Protein AF-A0A9D9H3C0-F1 (afdb_monomer)

Foldseek 3Di:
DLPQQDLVRLVVLLVLLLCCLQVPPPVVDPPDDQPDLVSVLVVQQQDDSDPDGNVVSCVNLLQLADFDDDPVLVVLQVCLVPDPDPVSNVVSVVVSSVVRSSVRSVVSNVDDDPVSVVVRSVSSVVSSVVVVVVVVVVVVD

Organism: NCBI:txid2840819

Mean predicted aligned error: 5.74 Å

pLDDT: mean 87.5, std 9.86, range [38.5, 96.38]

Sequence (141 aa):
MKNSVTSDRLNQVLFKIGNFIWDYPYSDIRNVVFINEDAFYSYMENQKIENTTLKSLIDEIENCIPFSLTEISHNIFMDAFYSTSYEEAENLCEKFKHQCKVNFLKEIRLIKSDLQWQKLVALCQKIREENLNFDFMIQKI

Radius of gyration: 16.6 Å; Cα contacts (8 Å, |Δi|>4): 96; chains: 1; bounding box: 40×30×42 Å

Secondary structure (DSSP, 8-state):
---PPPHHHHHHHHHHHHHHHHS--GGG--S---SSHHHHHHHHHTSEETTEEHHHHHHHTGGGS-----HHHHHHHHHHHH-SSHHHHHHHHHHHHHHHHHHHHHHHHH--SHHHHHHHHHHHHHHHHHHHHHHHHHTT-

Nearest PDB structures (foldseek):
  1ya9-assembly1_A  TM=2.417E-01  e=1.232E+00  Mus musculus
  3frs-assembly1_A-2  TM=1.467E-01  e=1.526E+00  Homo sapiens

Structure (mmCIF, N/CA/C/O backbone):
data_AF-A0A9D9H3C0-F1
#
_entry.id   AF-A0A9D9H3C0-F1
#
loop_
_atom_site.group_PDB
_atom_site.id
_atom_site.type_symbol
_atom_site.label_atom_id
_atom_site.label_alt_id
_atom_site.label_comp_id
_atom_site.label_asym_id
_atom_site.label_entity_id
_atom_site.label_seq_id
_atom_site.pdbx_PDB_ins_code
_atom_site.Cartn_x
_atom_site.Cartn_y
_atom_site.Cartn_z
_atom_site.occupancy
_atom_site.B_iso_or_equiv
_atom_site.auth_seq_id
_atom_site.auth_comp_id
_atom_site.auth_asym_id
_atom_site.auth_atom_id
_atom_site.pdbx_PDB_model_num
ATOM 1 N N . MET A 1 1 ? 13.772 -2.060 17.523 1.00 38.50 1 MET A N 1
ATOM 2 C CA . MET A 1 1 ? 14.382 -1.400 16.349 1.00 38.50 1 MET A CA 1
ATOM 3 C C . MET A 1 1 ? 13.478 -1.660 15.159 1.00 38.50 1 MET A C 1
ATOM 5 O O . MET A 1 1 ? 13.288 -2.822 14.823 1.00 38.50 1 MET A O 1
ATOM 9 N N . LYS A 1 2 ? 12.854 -0.628 14.578 1.00 52.56 2 LYS A N 1
ATOM 10 C CA . LYS A 1 2 ? 12.171 -0.777 13.285 1.00 52.56 2 LYS A CA 1
ATOM 11 C C . LYS A 1 2 ? 13.282 -0.988 12.253 1.00 52.56 2 LYS A C 1
ATOM 13 O O . LYS A 1 2 ? 14.138 -0.122 12.109 1.00 52.56 2 LYS A O 1
ATOM 18 N N . ASN A 1 3 ? 13.340 -2.157 11.620 1.00 56.38 3 ASN A N 1
ATOM 19 C CA . ASN A 1 3 ? 14.298 -2.393 10.541 1.00 56.38 3 ASN A CA 1
ATOM 20 C C . ASN A 1 3 ? 13.942 -1.440 9.399 1.00 56.38 3 ASN A C 1
ATOM 22 O O . ASN A 1 3 ? 12.904 -1.607 8.762 1.00 56.38 3 ASN A O 1
ATOM 26 N N . SER A 1 4 ? 14.758 -0.412 9.176 1.00 74.38 4 SER A N 1
ATOM 27 C CA . SER A 1 4 ? 14.526 0.513 8.074 1.00 74.38 4 SER A CA 1
ATOM 28 C C . SER A 1 4 ? 14.773 -0.203 6.749 1.00 74.38 4 SER A C 1
ATOM 30 O O . SER A 1 4 ? 15.829 -0.812 6.557 1.00 74.38 4 SER A O 1
ATOM 32 N N . VAL A 1 5 ? 13.825 -0.106 5.825 1.00 89.88 5 VAL A N 1
ATOM 33 C CA . VAL A 1 5 ? 13.951 -0.671 4.479 1.00 89.88 5 VAL A CA 1
ATOM 34 C C . VAL A 1 5 ? 15.089 0.031 3.730 1.00 89.88 5 VAL A C 1
ATOM 36 O O . VAL A 1 5 ? 15.180 1.253 3.758 1.00 89.88 5 VAL A O 1
ATOM 39 N N . THR A 1 6 ? 15.970 -0.710 3.054 1.00 93.56 6 THR A N 1
ATOM 40 C CA . THR A 1 6 ? 17.053 -0.113 2.246 1.00 93.56 6 THR A CA 1
ATOM 41 C C . THR A 1 6 ? 16.523 0.505 0.947 1.00 93.56 6 THR A C 1
ATOM 43 O O . THR A 1 6 ? 15.391 0.251 0.542 1.00 93.56 6 THR A O 1
ATOM 46 N N . SER A 1 7 ? 17.347 1.291 0.245 1.00 94.25 7 SER A N 1
ATOM 47 C CA . SER A 1 7 ? 16.969 1.846 -1.066 1.00 94.25 7 SER A CA 1
ATOM 48 C C . SER A 1 7 ? 16.633 0.804 -2.108 1.00 94.25 7 SER A C 1
ATOM 50 O O . SER A 1 7 ? 15.557 0.861 -2.710 1.00 94.25 7 SER A O 1
ATOM 52 N N . ASP A 1 8 ? 17.496 -0.193 -2.247 1.00 95.94 8 ASP A N 1
ATOM 53 C CA . ASP A 1 8 ? 17.270 -1.265 -3.204 1.00 95.94 8 ASP A CA 1
ATOM 54 C C . ASP A 1 8 ? 16.024 -2.065 -2.842 1.00 95.94 8 ASP A C 1
ATOM 56 O O . ASP A 1 8 ? 15.226 -2.394 -3.720 1.00 95.94 8 ASP A O 1
ATOM 60 N N . ARG A 1 9 ? 15.803 -2.321 -1.545 1.00 95.50 9 ARG A N 1
ATOM 61 C CA . ARG A 1 9 ? 14.628 -3.066 -1.101 1.00 95.50 9 ARG A CA 1
ATOM 62 C C . ARG A 1 9 ? 13.336 -2.285 -1.327 1.00 95.50 9 ARG A C 1
ATOM 64 O O . ARG A 1 9 ? 12.385 -2.865 -1.840 1.00 95.50 9 ARG A O 1
ATOM 71 N N . LEU A 1 10 ? 13.313 -0.985 -1.026 1.00 96.00 10 LEU A N 1
ATOM 72 C CA . LEU A 1 10 ? 12.156 -0.125 -1.284 1.00 96.00 10 LEU A CA 1
ATOM 73 C C . LEU A 1 10 ? 11.798 -0.132 -2.774 1.00 96.00 10 LEU A C 1
ATOM 75 O O . LEU A 1 10 ? 10.642 -0.350 -3.123 1.00 96.00 10 LEU A O 1
ATOM 79 N N . ASN A 1 11 ? 12.792 0.031 -3.651 1.00 96.38 11 ASN A N 1
ATOM 80 C CA . ASN A 1 11 ? 12.576 -0.015 -5.096 1.00 96.38 11 ASN A CA 1
ATOM 81 C C . ASN A 1 11 ? 12.029 -1.375 -5.540 1.00 96.38 11 ASN A C 1
ATOM 83 O O . ASN A 1 11 ? 11.039 -1.423 -6.264 1.00 96.38 11 ASN A O 1
ATOM 87 N N . GLN A 1 12 ? 12.624 -2.478 -5.079 1.00 96.06 12 GLN A N 1
ATOM 88 C CA . GLN A 1 12 ? 12.147 -3.828 -5.395 1.00 96.06 12 GLN A CA 1
ATOM 89 C C . GLN A 1 12 ? 10.691 -4.036 -4.970 1.00 96.06 12 GLN A C 1
ATOM 91 O O . GLN A 1 12 ? 9.899 -4.564 -5.748 1.00 96.06 12 GLN A O 1
ATOM 96 N N . VAL A 1 13 ? 10.330 -3.625 -3.751 1.00 95.94 13 VAL A N 1
ATOM 97 C CA . VAL A 1 13 ? 8.964 -3.769 -3.235 1.00 95.94 13 VAL A CA 1
ATOM 98 C C . VAL A 1 13 ? 7.986 -2.915 -4.040 1.00 95.94 13 VAL A C 1
ATOM 100 O O . VAL A 1 13 ? 6.957 -3.433 -4.468 1.00 95.94 13 VAL A O 1
ATOM 103 N N . LEU A 1 14 ? 8.324 -1.652 -4.326 1.00 95.94 14 LEU A N 1
ATOM 104 C CA . LEU A 1 14 ? 7.501 -0.778 -5.165 1.00 95.94 14 LEU A CA 1
ATOM 105 C C . LEU A 1 14 ? 7.283 -1.386 -6.554 1.00 95.94 14 LEU A C 1
ATOM 107 O O . LEU A 1 14 ? 6.142 -1.482 -6.988 1.00 95.94 14 LEU A O 1
ATOM 111 N N . PHE A 1 15 ? 8.333 -1.874 -7.221 1.00 95.12 15 PHE A N 1
ATOM 112 C CA . PHE A 1 15 ? 8.198 -2.535 -8.525 1.00 95.12 15 PHE A CA 1
ATOM 113 C C . PHE A 1 15 ? 7.311 -3.781 -8.467 1.00 95.12 15 PHE A C 1
ATOM 115 O O . PHE A 1 15 ? 6.477 -3.967 -9.350 1.00 95.12 15 PHE A O 1
ATOM 122 N N . LYS A 1 16 ? 7.432 -4.611 -7.423 1.00 95.12 16 LYS A N 1
ATOM 123 C CA . LYS A 1 16 ? 6.548 -5.774 -7.242 1.00 95.12 16 LYS A CA 1
ATOM 124 C C . LYS A 1 16 ? 5.086 -5.363 -7.093 1.00 95.12 16 LYS A C 1
ATOM 126 O O . LYS A 1 16 ? 4.228 -5.973 -7.720 1.00 95.12 16 LYS A O 1
ATOM 131 N N . ILE A 1 17 ? 4.812 -4.333 -6.293 1.00 94.44 17 ILE A N 1
ATOM 132 C CA . ILE A 1 17 ? 3.459 -3.795 -6.103 1.00 94.44 17 ILE A CA 1
ATOM 133 C C . ILE A 1 17 ? 2.920 -3.221 -7.420 1.00 94.44 17 ILE A C 1
ATOM 135 O O . ILE A 1 17 ? 1.804 -3.550 -7.808 1.00 94.44 17 ILE A O 1
ATOM 139 N N . GLY A 1 18 ? 3.709 -2.395 -8.114 1.00 93.56 18 GLY A N 1
ATOM 140 C CA . GLY A 1 18 ? 3.328 -1.770 -9.383 1.00 93.56 18 GLY A CA 1
ATOM 141 C C . GLY A 1 18 ? 2.974 -2.803 -10.449 1.00 93.56 18 GLY A C 1
ATOM 142 O O . GLY A 1 18 ? 1.848 -2.805 -10.942 1.00 93.56 18 GLY A O 1
ATOM 143 N N . ASN A 1 19 ? 3.888 -3.741 -10.717 1.00 92.81 19 ASN A N 1
ATOM 144 C CA . ASN A 1 19 ? 3.655 -4.824 -11.674 1.00 92.81 19 ASN A CA 1
ATOM 145 C C . ASN A 1 19 ? 2.430 -5.651 -11.284 1.00 92.81 19 ASN A C 1
ATOM 147 O O . ASN A 1 19 ? 1.582 -5.923 -12.122 1.00 92.81 19 ASN A O 1
ATOM 151 N N . PHE A 1 20 ? 2.283 -5.998 -10.001 1.00 91.88 20 PHE A N 1
ATOM 152 C CA . PHE A 1 20 ? 1.113 -6.742 -9.549 1.00 91.88 20 PHE A CA 1
ATOM 153 C C . PHE A 1 20 ? -0.199 -6.002 -9.825 1.00 91.88 20 PHE A C 1
ATOM 155 O O . PHE A 1 20 ? -1.145 -6.627 -10.282 1.00 91.88 20 PHE A O 1
ATOM 162 N N . ILE A 1 21 ? -0.278 -4.695 -9.564 1.00 90.56 21 ILE A N 1
ATOM 163 C CA . ILE A 1 21 ? -1.505 -3.908 -9.766 1.00 90.56 21 ILE A CA 1
ATOM 164 C C . ILE A 1 21 ? -1.837 -3.746 -11.253 1.00 90.56 21 ILE A C 1
ATOM 166 O O . ILE A 1 21 ? -3.015 -3.811 -11.626 1.00 90.56 21 ILE A O 1
ATOM 170 N N . TRP A 1 22 ? -0.827 -3.502 -12.090 1.00 89.62 22 TRP A N 1
ATOM 171 C CA . TRP A 1 22 ? -1.013 -3.256 -13.521 1.00 89.62 22 TRP A CA 1
ATOM 172 C C . TRP A 1 22 ? -1.242 -4.539 -14.322 1.00 89.62 22 TRP A C 1
ATOM 174 O O . TRP A 1 22 ? -2.091 -4.542 -15.211 1.00 89.62 22 TRP A O 1
ATOM 184 N N . ASP A 1 23 ? -0.564 -5.628 -13.956 1.00 87.44 23 ASP A N 1
ATOM 185 C CA . ASP A 1 23 ? -0.655 -6.925 -14.633 1.00 87.44 23 ASP A CA 1
ATOM 186 C C . ASP A 1 23 ? -1.668 -7.871 -13.971 1.00 87.44 23 ASP A C 1
ATOM 188 O O . ASP A 1 23 ? -1.778 -9.034 -14.369 1.00 87.44 23 ASP A O 1
ATOM 192 N N . TYR A 1 24 ? -2.406 -7.412 -12.949 1.00 83.25 24 TYR A N 1
ATOM 193 C CA . TYR A 1 24 ? -3.357 -8.268 -12.244 1.00 83.25 24 TYR A CA 1
ATOM 194 C C . TYR A 1 24 ? -4.370 -8.859 -13.238 1.00 83.25 24 TYR A C 1
ATOM 196 O O . TYR A 1 24 ? -5.022 -8.102 -13.967 1.00 83.25 24 TYR A O 1
ATOM 204 N N . PRO A 1 25 ? -4.559 -10.190 -13.278 1.00 76.31 25 PRO A N 1
ATOM 205 C CA . PRO A 1 25 ? -5.452 -10.821 -14.238 1.00 76.31 25 PRO A CA 1
ATOM 206 C C . PRO A 1 25 ? -6.908 -10.657 -13.787 1.00 76.31 25 PRO A C 1
ATOM 208 O O . PRO A 1 25 ? -7.557 -11.589 -13.318 1.00 76.31 25 PRO A O 1
ATOM 211 N N . TYR A 1 26 ? -7.451 -9.447 -13.937 1.00 75.25 26 TYR A N 1
ATOM 212 C CA . TYR A 1 26 ? -8.822 -9.103 -13.541 1.00 75.25 26 TYR A CA 1
ATOM 213 C C . TYR A 1 26 ? -9.879 -10.023 -14.171 1.00 75.25 26 TYR A C 1
ATOM 215 O O . TYR A 1 26 ? -10.945 -10.225 -13.594 1.00 75.25 26 TYR A O 1
ATOM 223 N N . SER A 1 27 ? -9.573 -10.607 -15.333 1.00 74.25 27 SER A N 1
ATOM 224 C CA . SER A 1 27 ? -10.407 -11.590 -16.030 1.00 74.25 27 SER A CA 1
ATOM 225 C C . SER A 1 27 ? -10.590 -12.912 -15.279 1.00 74.25 27 SER A C 1
ATOM 227 O O . SER A 1 27 ? -11.543 -13.641 -15.559 1.00 74.25 27 SER A O 1
ATOM 229 N N . ASP A 1 28 ? -9.697 -13.237 -14.344 1.00 79.62 28 ASP A N 1
ATOM 230 C CA . ASP A 1 28 ? -9.695 -14.523 -13.641 1.00 79.62 28 ASP A CA 1
ATOM 231 C C . ASP A 1 28 ? -10.607 -14.514 -12.409 1.00 79.62 28 ASP A C 1
ATOM 233 O O . ASP A 1 28 ? -10.986 -15.574 -11.899 1.00 79.62 28 ASP A O 1
ATOM 237 N N . ILE A 1 29 ? -11.035 -13.328 -11.963 1.00 81.31 29 ILE A N 1
ATOM 238 C CA . ILE A 1 29 ? -12.027 -13.180 -10.900 1.00 81.31 29 ILE A CA 1
ATOM 239 C C . ILE A 1 29 ? -13.402 -13.581 -11.455 1.00 81.31 29 ILE A C 1
ATOM 241 O O . ILE A 1 29 ? -14.106 -12.794 -12.087 1.00 81.31 29 ILE A O 1
ATOM 245 N N . ARG A 1 30 ? -13.812 -14.830 -11.206 1.00 80.81 30 ARG A N 1
ATOM 246 C CA . ARG A 1 30 ? -15.142 -15.341 -11.574 1.00 80.81 30 ARG A CA 1
ATOM 247 C C . ARG A 1 30 ? -16.094 -15.295 -10.387 1.00 80.81 30 ARG A C 1
ATOM 249 O O . ARG 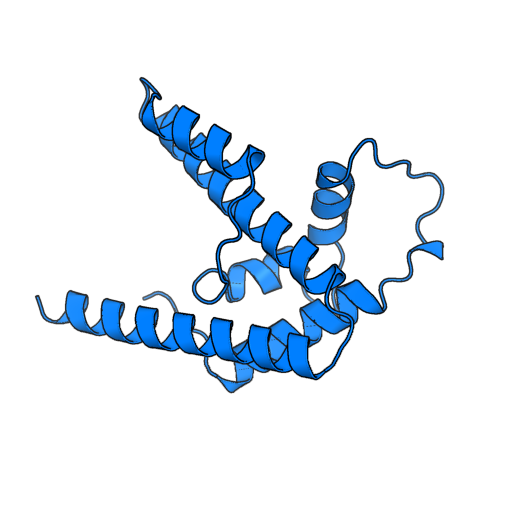A 1 30 ? -15.721 -15.659 -9.278 1.00 80.81 30 ARG A O 1
ATOM 256 N N . ASN A 1 31 ? -17.352 -14.942 -10.652 1.00 84.81 31 ASN A N 1
ATOM 257 C CA . ASN A 1 31 ? -18.454 -14.977 -9.680 1.00 84.81 31 ASN A CA 1
ATOM 258 C C . ASN A 1 31 ? -18.249 -14.100 -8.431 1.00 84.81 31 ASN A C 1
ATOM 260 O O . ASN A 1 31 ? -18.822 -14.384 -7.382 1.00 84.81 31 ASN A O 1
ATOM 264 N N . VAL A 1 32 ? -17.459 -13.030 -8.536 1.00 83.62 32 VAL A N 1
ATOM 265 C CA . VAL A 1 32 ? -17.310 -12.030 -7.473 1.00 83.62 32 VAL A CA 1
ATOM 266 C C . VAL A 1 32 ? -17.786 -10.689 -8.006 1.00 83.62 32 VAL A C 1
ATOM 268 O O . VAL A 1 32 ? -17.385 -10.261 -9.086 1.00 83.62 32 VAL A O 1
ATOM 271 N N . VAL A 1 33 ? -18.644 -10.026 -7.236 1.00 82.62 33 VAL A N 1
ATOM 272 C CA . VAL A 1 33 ? -19.057 -8.644 -7.476 1.00 82.62 33 VAL A CA 1
ATOM 273 C C . VAL A 1 33 ? -18.567 -7.824 -6.296 1.00 82.62 33 VAL A C 1
ATOM 275 O O . VAL A 1 33 ? -18.940 -8.091 -5.153 1.00 82.62 33 VAL A O 1
ATOM 278 N N . PHE A 1 34 ? -17.720 -6.836 -6.566 1.00 88.19 34 PHE A N 1
ATOM 279 C CA . PHE A 1 34 ? -17.282 -5.892 -5.547 1.00 88.19 34 PHE A CA 1
ATOM 280 C C . PHE A 1 34 ? -18.328 -4.792 -5.405 1.00 88.19 34 PHE A C 1
ATOM 282 O O . PHE A 1 34 ? -18.660 -4.111 -6.372 1.00 88.19 34 PHE A O 1
ATOM 289 N N . ILE A 1 35 ? -18.856 -4.631 -4.193 1.00 87.81 35 ILE A N 1
ATOM 290 C CA . ILE A 1 35 ? -19.899 -3.643 -3.888 1.00 87.81 35 ILE A CA 1
ATOM 291 C C . ILE A 1 35 ? -19.385 -2.198 -3.939 1.00 87.81 35 ILE A C 1
ATOM 293 O O . ILE A 1 35 ? -20.164 -1.270 -4.131 1.00 87.81 35 ILE A O 1
ATOM 297 N N . ASN A 1 36 ? -18.080 -2.010 -3.751 1.00 83.75 36 ASN A N 1
ATOM 298 C CA . ASN A 1 36 ? -17.379 -0.737 -3.826 1.00 83.75 36 ASN A CA 1
ATOM 299 C C . ASN A 1 36 ? -15.876 -0.988 -4.042 1.00 83.75 36 ASN A C 1
ATOM 301 O O . ASN A 1 36 ? -15.411 -2.132 -4.042 1.00 83.75 36 ASN A O 1
ATOM 305 N N . GLU A 1 37 ? -15.115 0.089 -4.238 1.00 81.81 37 GLU A N 1
ATOM 306 C CA . GLU A 1 37 ? -13.665 -0.003 -4.419 1.00 81.81 37 GLU A CA 1
ATOM 307 C C . GLU A 1 37 ? -12.948 -0.555 -3.189 1.00 81.81 37 GLU A C 1
ATOM 309 O O . GLU A 1 37 ? -11.987 -1.301 -3.337 1.00 81.81 37 GLU A O 1
ATOM 314 N N . ASP A 1 38 ? -13.401 -0.225 -1.982 1.00 79.56 38 ASP A N 1
ATOM 315 C CA . ASP A 1 38 ? -12.710 -0.641 -0.761 1.00 79.56 38 ASP A CA 1
ATOM 316 C C . ASP A 1 38 ? -12.780 -2.164 -0.588 1.00 79.56 38 ASP A C 1
ATOM 318 O O . ASP A 1 38 ? -11.763 -2.796 -0.324 1.00 79.56 38 ASP A O 1
ATOM 322 N N . ALA A 1 39 ? -13.926 -2.786 -0.888 1.00 85.75 39 ALA A N 1
ATOM 323 C CA . ALA A 1 39 ? -14.072 -4.240 -0.940 1.00 85.75 39 ALA A CA 1
ATOM 324 C C . ALA A 1 39 ? -13.139 -4.883 -1.981 1.00 85.75 39 ALA A C 1
ATOM 326 O O . ALA A 1 39 ? -12.598 -5.967 -1.750 1.00 85.75 39 ALA A O 1
ATOM 327 N N . PHE A 1 40 ? -12.928 -4.213 -3.117 1.00 88.06 40 PHE A N 1
ATOM 328 C CA . PHE A 1 40 ? -11.961 -4.649 -4.120 1.00 88.06 40 PHE A CA 1
ATOM 329 C C . PHE A 1 40 ? -10.519 -4.569 -3.589 1.00 88.06 40 PHE A C 1
ATOM 331 O O . PHE A 1 40 ? -9.778 -5.546 -3.698 1.00 88.06 40 PHE A O 1
ATOM 338 N N . TYR A 1 41 ? -10.117 -3.466 -2.954 1.00 86.12 41 TYR A N 1
ATOM 339 C CA . TYR A 1 41 ? -8.763 -3.336 -2.407 1.00 86.12 41 TYR A CA 1
ATOM 340 C C . TYR A 1 41 ? -8.513 -4.268 -1.214 1.00 86.12 41 TYR A C 1
ATOM 342 O O . TYR A 1 41 ? -7.447 -4.876 -1.149 1.00 86.12 41 TYR A O 1
ATOM 350 N N . SER A 1 42 ? -9.503 -4.502 -0.347 1.00 85.75 42 SER A N 1
ATOM 351 C CA . SER A 1 42 ? -9.413 -5.521 0.710 1.00 85.75 42 SER A CA 1
ATOM 352 C C . SER A 1 42 ? -9.233 -6.936 0.146 1.00 85.75 42 SER A C 1
ATOM 354 O O . SER A 1 42 ? -8.515 -7.757 0.720 1.00 85.75 42 SER A O 1
ATOM 356 N N . TYR A 1 43 ? -9.857 -7.248 -0.994 1.00 89.12 43 TYR A N 1
ATOM 357 C CA . TYR A 1 43 ? -9.611 -8.510 -1.691 1.00 89.12 43 TYR A CA 1
ATOM 358 C C . TYR A 1 43 ? -8.185 -8.576 -2.255 1.00 89.12 43 TYR A C 1
ATOM 360 O O . TYR A 1 43 ? -7.503 -9.589 -2.071 1.00 89.12 43 TYR A O 1
ATOM 368 N N . MET A 1 44 ? -7.727 -7.497 -2.899 1.00 88.94 44 MET A N 1
ATOM 369 C CA . MET A 1 44 ? -6.393 -7.389 -3.502 1.00 88.94 44 MET A CA 1
ATOM 370 C C . MET A 1 44 ? -5.266 -7.523 -2.477 1.00 88.94 44 MET A C 1
ATOM 372 O O . MET A 1 44 ? -4.272 -8.194 -2.738 1.00 88.94 44 MET A O 1
ATOM 376 N N . GLU A 1 45 ? -5.426 -6.941 -1.291 1.00 89.94 45 GLU A N 1
ATOM 377 C CA . GLU A 1 45 ? -4.455 -7.011 -0.195 1.00 89.94 45 GLU A CA 1
ATOM 378 C C . GLU A 1 45 ? -4.077 -8.443 0.202 1.00 89.94 45 GLU A C 1
ATOM 380 O O . GLU A 1 45 ? -2.932 -8.709 0.575 1.00 89.94 45 GLU A O 1
ATOM 385 N N . ASN A 1 46 ? -5.028 -9.372 0.094 1.00 89.38 46 ASN A N 1
ATOM 386 C CA . ASN A 1 46 ? -4.845 -10.772 0.467 1.00 89.38 46 ASN A CA 1
ATOM 387 C C . ASN A 1 46 ? -4.362 -11.653 -0.695 1.00 89.38 46 ASN A C 1
ATOM 389 O O . ASN A 1 46 ? -4.096 -12.841 -0.500 1.00 89.38 46 ASN A O 1
ATOM 393 N N . GLN A 1 47 ? -4.231 -11.091 -1.897 1.00 90.12 47 GLN A N 1
ATOM 394 C CA . GLN A 1 47 ? -3.708 -11.817 -3.046 1.00 90.12 47 GLN A CA 1
ATOM 395 C C . GLN A 1 47 ? -2.213 -12.067 -2.893 1.00 90.12 47 GLN A C 1
ATOM 397 O O . GLN A 1 47 ? -1.463 -11.238 -2.368 1.00 90.12 47 GLN A O 1
ATOM 402 N N . LYS A 1 48 ? -1.784 -13.237 -3.368 1.00 89.62 48 LYS A N 1
ATOM 403 C CA . LYS A 1 48 ? -0.384 -13.639 -3.308 1.00 89.62 48 LYS A CA 1
ATOM 404 C C . LYS A 1 48 ? 0.413 -13.019 -4.449 1.00 89.62 48 LYS A C 1
ATOM 406 O O . LYS A 1 48 ? 0.032 -13.122 -5.611 1.00 89.62 48 LYS A O 1
ATOM 411 N N . ILE A 1 49 ? 1.560 -12.459 -4.090 1.00 88.25 49 ILE A N 1
ATOM 412 C CA . ILE A 1 49 ? 2.629 -12.044 -4.990 1.00 88.25 49 ILE A CA 1
ATOM 413 C C . ILE A 1 49 ? 3.806 -12.956 -4.662 1.00 88.25 49 ILE A C 1
ATOM 415 O O . ILE A 1 49 ? 4.463 -12.788 -3.632 1.00 88.25 49 ILE A O 1
ATOM 419 N N . GLU A 1 50 ? 4.032 -13.968 -5.501 1.00 85.69 50 GLU A N 1
ATOM 420 C CA . GLU A 1 50 ? 4.995 -15.043 -5.232 1.00 85.69 50 GLU A CA 1
ATOM 421 C C . GLU A 1 50 ? 4.705 -15.730 -3.872 1.00 85.69 50 GLU A C 1
ATOM 423 O O . GLU A 1 50 ? 3.685 -16.402 -3.714 1.00 85.69 50 GLU A O 1
ATOM 428 N N . ASN A 1 51 ? 5.583 -15.538 -2.880 1.00 87.62 51 ASN A N 1
ATOM 429 C CA . ASN A 1 51 ? 5.526 -16.158 -1.552 1.00 87.62 51 ASN A CA 1
ATOM 430 C C . ASN A 1 51 ? 4.988 -15.224 -0.451 1.00 87.62 51 ASN A C 1
ATOM 432 O O . ASN A 1 51 ? 5.034 -15.581 0.724 1.00 87.62 51 ASN A O 1
ATOM 436 N N . THR A 1 52 ? 4.514 -14.027 -0.799 1.00 93.06 52 THR A N 1
ATOM 437 C CA . THR A 1 52 ? 3.991 -13.033 0.152 1.00 93.06 52 THR A CA 1
ATOM 438 C C . THR A 1 52 ? 2.636 -12.497 -0.311 1.00 93.06 52 THR A C 1
ATOM 440 O O . THR A 1 52 ? 2.147 -12.888 -1.369 1.00 93.06 52 THR A O 1
ATOM 443 N N . THR A 1 53 ? 2.001 -11.630 0.473 1.00 93.81 53 THR A N 1
ATOM 444 C CA . THR A 1 53 ? 0.774 -10.924 0.081 1.00 93.81 53 THR A CA 1
ATOM 445 C C . THR A 1 53 ? 1.066 -9.471 -0.270 1.00 93.81 53 THR A C 1
ATOM 447 O O . THR A 1 53 ? 2.077 -8.906 0.161 1.00 93.81 53 THR A O 1
ATOM 450 N N . LEU A 1 54 ? 0.161 -8.843 -1.024 1.00 93.56 54 LEU A N 1
ATOM 451 C CA . LEU A 1 54 ? 0.224 -7.402 -1.269 1.00 93.56 54 LEU A CA 1
ATOM 452 C C . LEU A 1 54 ? 0.239 -6.613 0.048 1.00 93.56 54 LEU A C 1
ATOM 454 O O . LEU A 1 54 ? 1.046 -5.698 0.203 1.00 93.56 54 LEU A O 1
ATOM 458 N N . LYS A 1 55 ? -0.592 -7.015 1.016 1.00 93.31 55 LYS A N 1
ATOM 459 C CA . LYS A 1 55 ? -0.623 -6.420 2.354 1.00 93.31 55 LYS A CA 1
ATOM 460 C C . LYS A 1 55 ? 0.744 -6.454 3.029 1.00 93.31 55 LYS A C 1
ATOM 462 O O . LYS A 1 55 ? 1.226 -5.418 3.464 1.00 93.31 55 LYS A O 1
ATOM 467 N N . SER A 1 56 ? 1.401 -7.613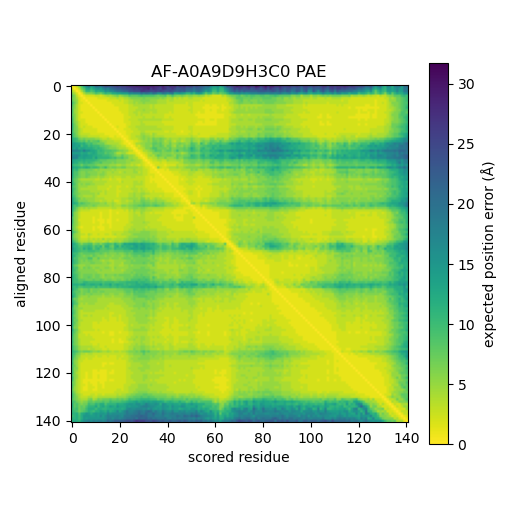 3.059 1.00 94.38 56 SER A N 1
ATOM 468 C CA . SER A 1 56 ? 2.713 -7.744 3.698 1.00 94.38 56 SER A CA 1
ATOM 469 C C . SER A 1 56 ? 3.794 -6.905 3.013 1.00 94.38 56 SER A C 1
ATOM 471 O O . SER A 1 56 ? 4.657 -6.365 3.698 1.00 94.38 56 SER A O 1
ATOM 473 N N . LEU A 1 57 ? 3.746 -6.760 1.684 1.00 94.38 57 LEU A N 1
ATOM 474 C CA . LEU A 1 57 ? 4.658 -5.865 0.963 1.00 94.38 57 LEU A CA 1
ATOM 475 C C . LEU A 1 57 ? 4.411 -4.392 1.304 1.00 94.38 57 LEU A C 1
ATOM 477 O O . LEU A 1 57 ? 5.364 -3.648 1.503 1.00 94.38 57 LEU A O 1
ATOM 481 N N . ILE A 1 58 ? 3.149 -3.970 1.387 1.00 93.31 58 ILE A N 1
ATOM 482 C CA . ILE A 1 58 ? 2.789 -2.597 1.760 1.00 93.31 58 ILE A CA 1
ATOM 483 C C . ILE A 1 58 ? 3.166 -2.301 3.215 1.00 93.31 58 ILE A C 1
ATOM 485 O O . ILE A 1 58 ? 3.734 -1.246 3.486 1.00 93.31 58 ILE A O 1
ATOM 489 N N . ASP A 1 59 ? 2.905 -3.232 4.133 1.00 92.62 59 ASP A N 1
ATOM 490 C CA . ASP A 1 59 ? 3.281 -3.113 5.545 1.00 92.62 59 ASP A CA 1
ATOM 491 C C . ASP A 1 59 ? 4.806 -2.990 5.708 1.00 92.62 59 ASP A C 1
ATOM 493 O O . ASP A 1 59 ? 5.281 -2.219 6.543 1.00 92.62 59 ASP A O 1
ATOM 497 N N . GLU A 1 60 ? 5.588 -3.683 4.870 1.00 92.94 60 GLU A N 1
ATOM 498 C CA . GLU A 1 60 ? 7.051 -3.575 4.857 1.00 92.94 60 GLU A CA 1
ATOM 499 C C . GLU A 1 60 ? 7.514 -2.135 4.578 1.00 92.94 60 GLU A C 1
ATOM 501 O O . GLU A 1 60 ? 8.423 -1.634 5.242 1.00 92.94 60 GLU A O 1
ATOM 506 N N . ILE A 1 61 ? 6.873 -1.452 3.625 1.00 93.38 61 ILE A N 1
ATOM 507 C CA . ILE A 1 61 ? 7.254 -0.101 3.190 1.00 93.38 61 ILE A CA 1
ATOM 508 C C . ILE A 1 61 ? 6.366 1.006 3.766 1.00 93.38 61 ILE A C 1
ATOM 510 O O . ILE A 1 61 ? 6.468 2.143 3.318 1.00 93.38 61 ILE A O 1
ATOM 514 N N . GLU A 1 62 ? 5.527 0.723 4.766 1.00 90.75 62 GLU A N 1
ATOM 515 C CA . GLU A 1 62 ? 4.532 1.671 5.296 1.00 90.75 62 GLU A CA 1
ATOM 516 C C . GLU A 1 62 ? 5.147 3.016 5.717 1.00 90.75 62 GLU A C 1
ATOM 518 O O . GLU A 1 62 ? 4.570 4.071 5.487 1.00 90.75 62 GLU A O 1
ATOM 523 N N . ASN A 1 63 ? 6.358 3.010 6.277 1.00 89.00 63 ASN A N 1
ATOM 524 C CA . ASN A 1 63 ? 7.034 4.251 6.686 1.00 89.00 63 ASN A CA 1
ATOM 525 C C . ASN A 1 63 ? 7.730 4.973 5.519 1.00 89.00 63 ASN A C 1
ATOM 527 O O . ASN A 1 63 ? 8.508 5.891 5.744 1.00 89.00 63 ASN A O 1
ATOM 531 N N . CYS A 1 64 ? 7.531 4.522 4.285 1.00 92.31 64 CYS A N 1
ATOM 532 C CA . CYS A 1 64 ? 8.104 5.113 3.080 1.00 92.31 64 CYS A CA 1
ATOM 533 C C . CYS A 1 64 ? 7.019 5.592 2.109 1.00 92.31 64 CYS A C 1
ATOM 53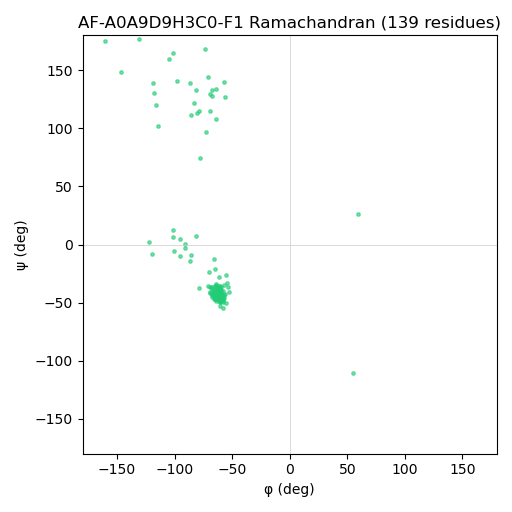5 O O . CYS A 1 64 ? 7.363 6.205 1.104 1.00 92.31 64 CYS A O 1
ATOM 537 N N . ILE A 1 65 ? 5.735 5.298 2.354 1.00 90.44 65 ILE A N 1
ATOM 538 C CA . ILE A 1 65 ? 4.664 5.669 1.424 1.00 90.44 65 ILE A CA 1
ATOM 539 C C . ILE A 1 65 ? 4.159 7.093 1.700 1.00 90.44 65 ILE A C 1
ATOM 541 O O . ILE A 1 65 ? 3.991 7.475 2.859 1.00 90.44 65 ILE A O 1
ATOM 545 N N . PRO A 1 66 ? 3.888 7.894 0.657 1.00 86.44 66 PRO A N 1
ATOM 546 C CA . PRO A 1 66 ? 3.160 9.142 0.811 1.00 86.44 66 PRO A CA 1
ATOM 547 C C . PRO A 1 66 ? 1.713 8.855 1.216 1.00 86.44 66 PRO A C 1
ATOM 549 O O . PRO A 1 66 ? 1.031 8.031 0.604 1.00 86.44 66 PRO A O 1
ATOM 552 N N . PHE A 1 67 ? 1.228 9.566 2.230 1.00 81.06 67 PHE A N 1
ATOM 553 C CA . PHE A 1 67 ? -0.178 9.506 2.602 1.00 81.06 67 PHE A CA 1
ATOM 554 C C . PHE A 1 67 ? -1.014 10.363 1.654 1.00 81.06 67 PHE A C 1
ATOM 556 O O . PHE A 1 67 ? -0.897 11.589 1.636 1.00 81.06 67 PHE A O 1
ATOM 563 N N . SER A 1 68 ? -1.886 9.712 0.888 1.00 72.38 68 SER A N 1
ATOM 564 C CA . SER A 1 68 ? -2.935 10.394 0.134 1.00 72.38 68 SER A CA 1
ATOM 565 C C . SER A 1 68 ? -4.152 10.585 1.031 1.00 72.38 68 SER A C 1
ATOM 567 O O . SER A 1 68 ? -4.823 9.615 1.395 1.00 72.38 68 SER A O 1
ATOM 569 N N . LEU A 1 69 ? -4.432 11.839 1.387 1.00 77.25 69 LEU A N 1
ATOM 570 C CA . LEU A 1 69 ? -5.622 12.209 2.147 1.00 77.25 69 LEU A CA 1
ATOM 571 C C . LEU A 1 69 ? -6.830 12.305 1.209 1.00 77.25 69 LEU A C 1
ATOM 573 O O . LEU A 1 69 ? -6.907 13.183 0.353 1.00 77.25 69 LEU A O 1
ATOM 577 N N . THR A 1 70 ? -7.782 11.401 1.396 1.00 82.62 70 THR A N 1
ATOM 578 C CA . THR A 1 70 ? -9.135 11.467 0.835 1.00 82.62 70 THR A CA 1
ATOM 579 C C . THR A 1 70 ? -10.124 11.940 1.897 1.00 82.62 70 THR A C 1
ATOM 581 O O . THR A 1 70 ? -9.829 11.876 3.093 1.00 82.62 70 THR A O 1
ATOM 584 N N . GLU A 1 71 ? -11.323 12.356 1.479 1.00 84.62 71 GLU A N 1
ATOM 585 C CA . GLU A 1 71 ? -12.423 12.705 2.393 1.00 84.62 71 GLU A CA 1
ATOM 586 C C . GLU A 1 71 ? -12.704 11.578 3.401 1.00 84.62 71 GLU A C 1
ATOM 588 O O . GLU A 1 71 ? -12.838 11.834 4.592 1.00 84.62 71 GLU A O 1
ATOM 593 N N . ILE A 1 72 ? -12.665 10.317 2.951 1.00 85.19 72 ILE A N 1
ATOM 594 C CA . ILE A 1 72 ? -12.834 9.139 3.814 1.00 85.19 72 ILE A CA 1
ATOM 595 C C . ILE A 1 72 ? -11.742 9.090 4.889 1.00 85.19 72 ILE A C 1
ATOM 597 O O . ILE A 1 72 ? -12.051 9.013 6.075 1.00 85.19 72 ILE A O 1
ATOM 601 N N . SER A 1 73 ? -10.464 9.165 4.500 1.00 85.44 73 SER A N 1
ATOM 602 C CA . SER A 1 73 ? -9.366 9.137 5.478 1.00 85.44 73 SER A CA 1
ATOM 603 C C . SER A 1 73 ? -9.398 10.346 6.418 1.00 85.44 73 SER A C 1
ATOM 605 O O . SER A 1 73 ? -9.099 10.210 7.599 1.00 85.44 73 SER A O 1
ATOM 607 N N . HIS A 1 74 ? -9.818 11.515 5.930 1.00 87.44 74 HIS A N 1
ATOM 608 C CA . HIS A 1 74 ? -9.975 12.697 6.765 1.00 87.44 74 HIS A CA 1
ATOM 609 C C . HIS A 1 74 ? -11.077 12.498 7.811 1.00 87.44 74 HIS A C 1
ATOM 611 O O . HIS A 1 74 ? -10.832 12.743 8.987 1.00 87.44 74 HIS A O 1
ATOM 617 N N . ASN A 1 75 ? -12.242 11.983 7.415 1.00 90.88 75 ASN A N 1
ATOM 618 C CA . ASN A 1 75 ? -13.343 11.716 8.339 1.00 90.88 75 ASN A CA 1
ATOM 619 C C . ASN A 1 75 ? -12.940 10.700 9.415 1.00 90.88 75 ASN A C 1
ATOM 621 O O . ASN A 1 75 ? -13.150 10.965 10.591 1.00 90.88 75 ASN A O 1
ATOM 625 N N . ILE A 1 76 ? -12.256 9.608 9.046 1.00 89.94 76 ILE A N 1
ATOM 626 C CA . ILE A 1 76 ? -11.757 8.621 10.023 1.00 89.94 76 ILE A CA 1
ATOM 627 C C . ILE A 1 76 ? -10.786 9.273 11.020 1.00 89.94 76 ILE A C 1
ATOM 629 O O . ILE A 1 76 ? -10.828 8.981 12.215 1.00 89.94 76 ILE A O 1
ATOM 633 N N . PHE A 1 77 ? -9.911 10.163 10.543 1.00 89.50 77 PHE A N 1
ATOM 634 C CA . PHE A 1 77 ? -9.003 10.905 11.414 1.00 89.50 77 PHE A CA 1
ATOM 635 C C . PHE A 1 77 ? -9.759 11.846 12.363 1.00 89.50 77 PHE A C 1
ATOM 637 O O . PHE A 1 77 ? -9.441 11.896 13.551 1.00 89.50 77 PHE A O 1
ATOM 644 N N . MET A 1 78 ? -10.766 12.569 11.867 1.00 92.56 78 MET A N 1
ATOM 645 C CA . MET A 1 78 ? -11.585 13.455 12.697 1.00 92.56 78 MET A CA 1
ATOM 646 C C . MET A 1 78 ? -12.394 12.670 13.736 1.00 92.56 78 MET A C 1
ATOM 648 O O . MET A 1 78 ? -12.445 13.083 14.892 1.00 92.56 78 MET A O 1
ATOM 652 N N . ASP A 1 79 ? -12.946 11.514 13.369 1.00 92.38 79 ASP A N 1
ATOM 653 C CA . ASP A 1 79 ? -13.632 10.616 14.302 1.00 92.38 79 ASP A CA 1
ATOM 654 C C . ASP A 1 79 ? -12.675 10.140 15.405 1.00 92.38 79 ASP A C 1
ATOM 656 O O . ASP A 1 79 ? -13.030 10.148 16.582 1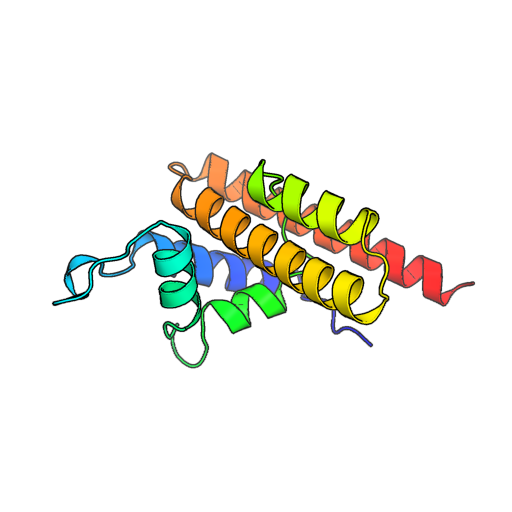.00 92.38 79 ASP A O 1
ATOM 660 N N . ALA A 1 80 ? -11.429 9.792 15.053 1.00 91.62 80 ALA A N 1
ATOM 661 C CA . ALA A 1 80 ? -10.408 9.422 16.036 1.00 91.62 80 ALA A CA 1
ATOM 662 C C . ALA A 1 80 ? -10.093 10.581 16.991 1.00 91.62 80 ALA A C 1
ATOM 664 O O . ALA A 1 80 ? -9.943 10.376 18.194 1.00 91.62 80 ALA A O 1
ATOM 665 N N . PHE A 1 81 ? -10.009 11.802 16.456 1.00 90.56 81 PHE A N 1
ATOM 666 C CA . PHE A 1 81 ? -9.709 13.011 17.219 1.00 90.56 81 PHE A CA 1
ATOM 667 C C . PHE A 1 81 ? -10.824 13.384 18.206 1.00 90.56 81 PHE A C 1
ATOM 669 O O . PHE A 1 81 ? -10.538 13.855 19.306 1.00 90.56 81 PHE A O 1
ATOM 676 N N . TYR A 1 82 ? -12.084 13.163 17.830 1.00 93.81 82 TYR A N 1
ATOM 677 C CA . TYR A 1 82 ? -13.246 13.422 18.685 1.00 93.81 82 TYR A CA 1
ATOM 678 C C . TYR A 1 82 ? -13.680 12.220 19.530 1.00 93.81 82 TYR A C 1
ATOM 680 O O . TYR A 1 82 ? -14.643 12.330 20.293 1.00 93.81 82 TYR A O 1
ATOM 688 N N . SER A 1 83 ? -12.980 11.090 19.421 1.00 93.00 83 SER A N 1
ATOM 689 C CA . SER A 1 83 ? -13.258 9.894 20.207 1.00 93.00 83 SER A CA 1
ATOM 690 C C . SER A 1 83 ? -13.187 10.183 21.708 1.00 93.00 83 SER A C 1
ATOM 692 O O . SER A 1 83 ? -12.302 10.887 22.199 1.00 93.00 83 SER A O 1
ATOM 694 N N . THR A 1 84 ? -14.113 9.590 22.458 1.00 92.25 84 THR A N 1
ATOM 695 C CA . THR A 1 84 ? -14.176 9.734 23.923 1.00 92.25 84 THR A CA 1
ATOM 696 C C . THR A 1 84 ? -13.476 8.594 24.662 1.00 92.25 84 THR A C 1
ATOM 698 O O . THR A 1 84 ? -13.260 8.680 25.871 1.00 92.25 84 THR A O 1
ATOM 701 N N . SER A 1 85 ? -13.086 7.541 23.938 1.00 95.25 85 SER A N 1
ATOM 702 C CA . SER A 1 85 ? -12.358 6.386 24.456 1.00 95.25 85 SER A CA 1
ATOM 703 C C . SER A 1 85 ? -11.004 6.247 23.767 1.00 95.25 85 SER A C 1
ATOM 705 O O . SER A 1 85 ? -10.884 6.388 22.548 1.00 95.25 85 SER A O 1
ATOM 707 N N . TYR A 1 86 ? -9.980 5.912 24.552 1.00 91.06 86 TYR A N 1
ATOM 708 C CA . TYR A 1 86 ? -8.655 5.602 24.023 1.00 91.06 86 TYR A CA 1
ATOM 709 C C . TYR A 1 86 ? -8.689 4.387 23.086 1.00 91.06 86 TYR A C 1
ATOM 711 O O . TYR A 1 86 ? -8.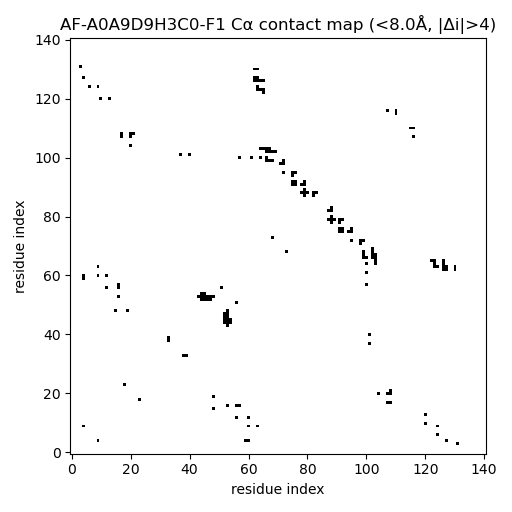117 4.434 22.003 1.00 91.06 86 TYR A O 1
ATOM 719 N N . GLU A 1 87 ? -9.417 3.332 23.463 1.00 93.25 87 GLU A N 1
ATOM 720 C CA . GLU A 1 87 ? -9.554 2.113 22.654 1.00 93.25 87 GLU A CA 1
ATOM 721 C C . GLU A 1 87 ? -10.236 2.403 21.307 1.00 93.25 87 GLU A C 1
ATOM 723 O O . GLU A 1 87 ? -9.841 1.892 20.260 1.00 93.25 87 GLU A O 1
ATOM 728 N N . GLU A 1 88 ? -11.254 3.261 21.311 1.00 92.50 88 GLU A N 1
ATOM 729 C CA . GLU A 1 88 ? -11.931 3.686 20.085 1.00 92.50 88 GLU A CA 1
ATOM 730 C C . GLU A 1 88 ? -11.006 4.533 19.202 1.00 92.50 88 GLU A C 1
ATOM 732 O O . GLU A 1 88 ? -10.918 4.293 17.995 1.00 92.50 88 GLU A O 1
ATOM 737 N N . ALA A 1 89 ? -10.253 5.459 19.803 1.00 92.00 89 ALA A N 1
ATOM 738 C CA . ALA A 1 89 ? -9.285 6.284 19.087 1.00 92.00 89 ALA A CA 1
ATOM 739 C C . ALA A 1 89 ? -8.181 5.430 18.442 1.00 92.00 89 ALA A C 1
ATOM 741 O O . ALA A 1 89 ? -7.813 5.669 17.292 1.00 92.00 89 ALA A O 1
ATOM 742 N N . GLU A 1 90 ? -7.686 4.406 19.142 1.00 92.88 90 GLU A N 1
ATOM 743 C CA . GLU A 1 90 ? -6.678 3.475 18.627 1.00 92.88 90 GLU A CA 1
ATOM 744 C C . GLU A 1 90 ? -7.219 2.666 17.439 1.00 92.88 90 GLU A C 1
ATOM 746 O O . GLU A 1 90 ? -6.595 2.617 16.376 1.00 92.88 90 GLU A O 1
ATOM 751 N N . ASN A 1 91 ? -8.434 2.124 17.563 1.00 92.56 91 ASN A N 1
ATOM 752 C CA . ASN A 1 91 ? -9.098 1.412 16.471 1.00 92.56 91 ASN A CA 1
ATOM 753 C C . ASN A 1 91 ? -9.313 2.300 15.232 1.00 92.56 91 ASN A C 1
ATOM 755 O O . ASN A 1 91 ? -9.156 1.840 14.0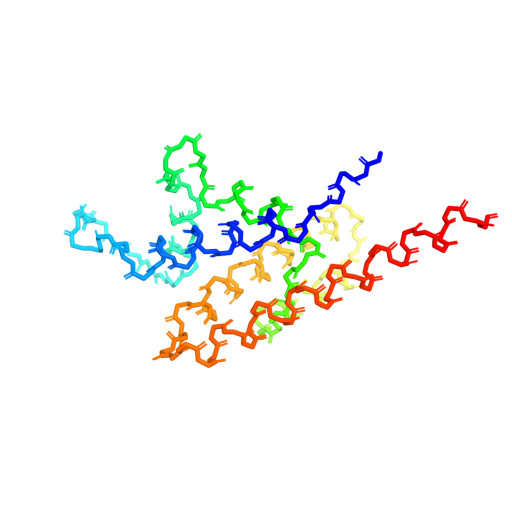97 1.00 92.56 91 ASN A O 1
ATOM 759 N N . LEU A 1 92 ? -9.671 3.573 15.422 1.00 92.62 92 LEU A N 1
ATOM 760 C CA . LEU A 1 92 ? -9.836 4.531 14.326 1.00 92.62 92 LEU A CA 1
ATOM 761 C C . LEU A 1 92 ? -8.490 4.930 13.703 1.00 92.62 92 LEU A C 1
ATOM 763 O O . LEU A 1 92 ? -8.402 5.039 12.481 1.00 92.62 92 LEU A O 1
ATOM 767 N N . CYS A 1 93 ? -7.422 5.050 14.495 1.00 91.00 93 CYS A N 1
ATOM 768 C CA . CYS A 1 93 ? -6.067 5.258 13.980 1.00 91.00 93 CYS A CA 1
ATOM 769 C C . CYS A 1 93 ? -5.611 4.106 13.072 1.00 91.00 93 CYS A C 1
ATOM 771 O O . CYS A 1 93 ? -5.042 4.349 12.006 1.00 91.00 93 CYS A O 1
ATOM 773 N N . GLU A 1 94 ? -5.879 2.855 13.449 1.00 90.06 94 GLU A N 1
ATOM 774 C CA . GLU A 1 94 ? -5.550 1.697 12.608 1.00 90.06 94 GLU A CA 1
ATOM 775 C C . GLU A 1 94 ? -6.374 1.674 11.313 1.00 90.06 94 GLU A C 1
ATOM 777 O O . GLU A 1 94 ? -5.828 1.443 10.229 1.00 90.06 94 GLU A O 1
ATOM 782 N N . LYS A 1 95 ? -7.668 2.018 11.384 1.00 90.62 95 LYS A N 1
ATOM 783 C CA . LYS A 1 95 ? -8.510 2.200 10.188 1.00 90.62 95 LYS A CA 1
ATOM 784 C C . LYS A 1 95 ? -7.981 3.309 9.280 1.00 90.62 95 LYS A C 1
ATOM 786 O O . LYS A 1 95 ? -7.957 3.136 8.064 1.00 90.62 95 LYS A O 1
ATOM 791 N N . PHE A 1 96 ? -7.523 4.421 9.852 1.00 91.12 96 PHE A N 1
ATOM 792 C CA . PHE A 1 96 ? -6.935 5.527 9.102 1.00 91.12 96 PHE A CA 1
ATOM 793 C C . PHE A 1 96 ? -5.674 5.088 8.350 1.00 91.12 96 PHE A C 1
ATOM 795 O O . PHE A 1 96 ? -5.569 5.310 7.143 1.00 91.12 96 PHE A O 1
ATOM 802 N N . LYS A 1 97 ? -4.742 4.404 9.028 1.00 89.19 97 LYS A N 1
ATOM 803 C CA . LYS A 1 97 ? -3.522 3.869 8.397 1.00 89.19 97 LYS A CA 1
ATOM 804 C C . LYS A 1 97 ? -3.850 2.917 7.253 1.00 89.19 97 LYS A C 1
ATOM 806 O O . LYS A 1 97 ? -3.269 3.026 6.173 1.00 89.19 97 LYS A O 1
ATOM 811 N N . HIS A 1 98 ? -4.798 2.008 7.472 1.00 89.94 98 HIS A N 1
ATOM 812 C CA . HIS A 1 98 ? -5.269 1.102 6.432 1.00 89.94 98 HIS A CA 1
ATOM 813 C C . HIS A 1 98 ? -5.853 1.867 5.235 1.00 89.94 98 HIS A C 1
ATOM 815 O O . HIS A 1 98 ? -5.463 1.605 4.098 1.00 89.94 98 HIS A O 1
ATOM 821 N N . GLN A 1 99 ? -6.692 2.881 5.469 1.00 90.25 99 GLN A N 1
ATOM 822 C CA . GLN A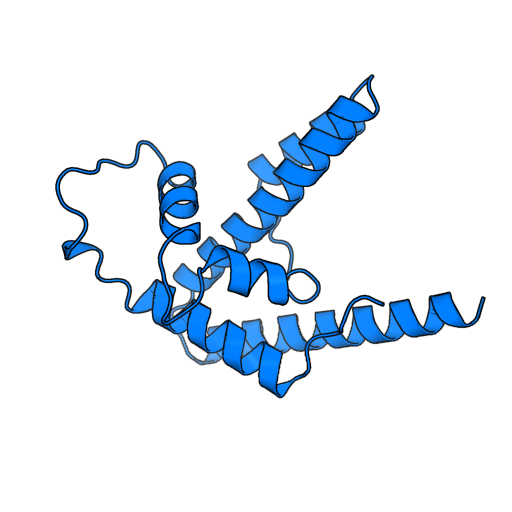 1 99 ? -7.246 3.693 4.385 1.00 90.25 99 GLN A CA 1
ATOM 823 C C . GLN A 1 99 ? -6.154 4.420 3.589 1.00 90.25 99 GLN A C 1
ATOM 825 O O . GLN A 1 99 ? -6.214 4.469 2.362 1.00 90.25 99 GLN A O 1
ATOM 830 N N . CYS A 1 100 ? -5.128 4.949 4.254 1.00 90.44 100 CYS A N 1
ATOM 831 C CA . CYS A 1 100 ? -3.992 5.580 3.587 1.00 90.44 100 CYS A CA 1
ATOM 832 C C . CYS A 1 100 ? -3.224 4.604 2.679 1.00 90.44 100 CYS A C 1
ATOM 834 O O . CYS A 1 100 ? -2.868 4.966 1.556 1.00 90.44 100 CYS A O 1
ATOM 836 N N . LYS A 1 101 ? -3.016 3.358 3.126 1.00 91.06 101 LYS A N 1
ATOM 837 C CA . LYS A 1 101 ? -2.411 2.284 2.317 1.00 91.06 101 LYS A CA 1
ATOM 838 C C . LYS A 1 101 ? -3.258 1.966 1.083 1.00 91.06 101 LYS A C 1
ATOM 840 O O . LYS A 1 101 ? -2.729 1.893 -0.025 1.00 91.06 101 LYS A O 1
ATOM 845 N N . VAL A 1 102 ? -4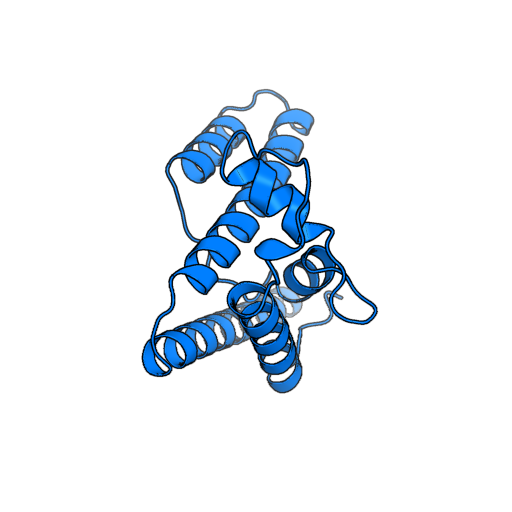.574 1.850 1.254 1.00 90.44 102 VAL A N 1
ATOM 846 C CA . VAL A 1 102 ? -5.521 1.646 0.149 1.00 90.44 102 VAL A CA 1
ATOM 847 C C . VAL A 1 102 ? -5.474 2.813 -0.841 1.00 90.44 102 VAL A C 1
ATOM 849 O O . VAL A 1 102 ? -5.382 2.590 -2.048 1.00 90.44 102 VAL A O 1
ATOM 852 N N . ASN A 1 103 ? -5.469 4.059 -0.358 1.00 89.56 103 ASN A N 1
ATOM 853 C CA . ASN A 1 103 ? -5.369 5.238 -1.218 1.00 89.56 103 ASN A CA 1
ATOM 854 C C . ASN A 1 103 ? -4.049 5.243 -2.008 1.00 89.56 103 ASN A C 1
ATOM 856 O O . ASN A 1 103 ? -4.047 5.543 -3.197 1.00 89.56 103 ASN A O 1
ATOM 860 N N . PHE A 1 104 ? -2.935 4.843 -1.394 1.00 92.12 104 PHE A N 1
ATOM 861 C CA . PHE A 1 104 ? -1.654 4.714 -2.089 1.00 92.12 104 PHE A CA 1
ATOM 862 C C . PHE A 1 104 ? -1.704 3.677 -3.228 1.00 92.12 104 PHE A C 1
ATOM 864 O O . PHE A 1 104 ? -1.243 3.947 -4.338 1.00 92.12 104 PHE A O 1
ATOM 871 N N . LEU A 1 105 ? -2.330 2.517 -2.999 1.00 91.44 105 LEU A N 1
ATOM 872 C CA . LEU A 1 105 ? -2.552 1.508 -4.044 1.00 91.44 105 LEU A CA 1
ATOM 873 C C . LEU A 1 105 ? -3.446 2.035 -5.181 1.00 91.44 105 LEU A C 1
ATOM 875 O O . LEU A 1 105 ? -3.213 1.717 -6.352 1.00 91.44 105 LEU A O 1
ATOM 879 N N . LYS A 1 106 ? -4.458 2.852 -4.853 1.00 88.81 106 LYS A N 1
ATOM 880 C CA . LYS A 1 106 ? -5.297 3.550 -5.840 1.00 88.81 106 LYS A CA 1
ATOM 881 C C . LYS A 1 106 ? -4.458 4.477 -6.716 1.00 88.81 106 LYS A C 1
ATOM 883 O O . LYS A 1 106 ? -4.552 4.386 -7.937 1.00 88.81 106 LYS A O 1
ATOM 888 N N . GLU A 1 107 ? -3.586 5.286 -6.122 1.00 90.12 107 GLU A N 1
ATOM 889 C CA . GLU A 1 107 ? -2.699 6.181 -6.875 1.00 90.12 107 GLU A CA 1
ATOM 890 C C . GLU A 1 107 ? -1.749 5.417 -7.806 1.00 90.12 107 GLU A C 1
ATOM 892 O O . GLU A 1 107 ? -1.610 5.786 -8.972 1.00 90.12 107 GLU A O 1
ATOM 897 N N . ILE A 1 108 ? -1.156 4.304 -7.350 1.00 92.19 108 ILE A N 1
ATOM 898 C CA . ILE A 1 108 ? -0.303 3.462 -8.209 1.00 92.19 108 ILE A CA 1
ATOM 899 C C . ILE A 1 108 ? -1.068 2.984 -9.446 1.00 92.19 108 ILE A C 1
ATOM 901 O O . ILE A 1 108 ? -0.549 3.036 -10.563 1.00 92.19 108 ILE A O 1
ATOM 905 N N . ARG A 1 109 ? -2.322 2.557 -9.277 1.00 90.00 109 ARG A N 1
ATOM 906 C CA . ARG A 1 109 ? -3.167 2.106 -10.391 1.00 90.00 109 ARG A CA 1
ATOM 907 C C . ARG A 1 109 ? -3.427 3.212 -11.423 1.00 90.00 109 ARG A C 1
ATOM 909 O O . ARG A 1 109 ? -3.655 2.906 -12.590 1.00 90.00 109 ARG A O 1
ATOM 916 N N . LEU A 1 110 ? -3.410 4.480 -11.011 1.00 90.56 110 LEU A N 1
ATOM 917 C CA . LEU A 1 110 ? -3.675 5.633 -11.876 1.00 90.56 110 LEU A CA 1
ATOM 918 C C . LEU A 1 110 ? -2.439 6.141 -12.631 1.00 90.56 110 LEU A C 1
ATOM 920 O O . LEU A 1 110 ? -2.583 6.982 -13.523 1.00 90.56 110 LEU A O 1
ATOM 924 N N . ILE A 1 111 ? -1.242 5.645 -12.315 1.00 93.69 111 ILE A N 1
ATOM 925 C CA . ILE A 1 111 ? -0.008 5.988 -13.027 1.00 93.69 111 ILE A CA 1
ATOM 926 C C . ILE A 1 111 ? -0.059 5.426 -14.450 1.00 93.69 111 ILE A C 1
ATOM 928 O O . ILE A 1 111 ? -0.305 4.242 -14.655 1.00 93.69 111 ILE A O 1
ATOM 932 N N . LYS A 1 112 ? 0.191 6.286 -15.445 1.00 90.88 112 LYS A N 1
ATOM 933 C CA . LYS A 1 112 ? 0.125 5.928 -16.876 1.00 90.88 112 LYS A CA 1
ATOM 934 C C . LYS A 1 112 ? 1.427 6.172 -17.633 1.00 90.88 112 LYS A C 1
ATOM 936 O O . LYS A 1 112 ? 1.461 6.022 -18.850 1.00 90.88 112 LYS A O 1
ATOM 941 N N . SER A 1 113 ? 2.478 6.619 -16.949 1.00 94.19 113 SER A N 1
ATOM 942 C CA . SER A 1 113 ? 3.755 6.946 -17.581 1.00 94.19 113 SER A CA 1
ATOM 943 C C . SER A 1 113 ? 4.937 6.645 -16.671 1.00 94.19 113 SER A C 1
ATOM 945 O O . SER A 1 113 ? 4.861 6.831 -15.454 1.00 94.19 113 SER A O 1
ATOM 947 N N . ASP A 1 114 ? 6.064 6.286 -17.283 1.00 93.94 114 ASP A N 1
ATOM 948 C CA . ASP A 1 114 ? 7.327 6.043 -16.580 1.00 93.94 114 ASP A CA 1
ATOM 949 C C . ASP A 1 114 ? 7.775 7.259 -15.766 1.00 93.94 114 ASP A C 1
ATOM 951 O O . ASP A 1 114 ? 8.301 7.119 -14.666 1.00 93.94 114 ASP A O 1
ATOM 955 N N . LEU A 1 115 ? 7.512 8.474 -16.260 1.00 95.69 115 LEU A N 1
ATOM 956 C CA . LEU A 1 115 ? 7.829 9.705 -15.539 1.00 95.69 115 LEU A CA 1
ATOM 957 C C . LEU A 1 115 ? 7.035 9.828 -14.230 1.00 95.69 115 LEU A C 1
ATOM 959 O O . LEU A 1 115 ? 7.585 10.243 -13.211 1.00 95.69 115 LEU A O 1
ATOM 963 N N . GLN A 1 116 ? 5.741 9.495 -14.242 1.00 94.56 116 GLN A N 1
ATOM 964 C CA . GLN A 1 116 ? 4.920 9.488 -13.027 1.00 94.56 116 GLN A CA 1
ATOM 965 C C . GLN A 1 116 ? 5.405 8.417 -12.044 1.00 94.56 116 GLN A C 1
ATOM 967 O O . GLN A 1 116 ? 5.512 8.699 -10.852 1.00 94.56 116 GLN A O 1
ATOM 972 N N . TRP A 1 117 ? 5.770 7.234 -12.545 1.00 95.62 117 TRP A N 1
ATOM 973 C CA . TRP A 1 117 ? 6.351 6.171 -11.727 1.00 95.62 117 TRP A CA 1
ATOM 974 C C . TRP A 1 117 ? 7.666 6.599 -11.066 1.00 95.62 117 TRP A C 1
ATOM 976 O O . TRP A 1 117 ? 7.816 6.496 -9.851 1.00 95.62 117 TRP A O 1
ATOM 986 N N . GLN A 1 118 ? 8.596 7.164 -11.839 1.00 96.06 118 GLN A N 1
ATOM 987 C CA . GLN A 1 118 ? 9.873 7.668 -11.326 1.00 96.06 118 GLN A CA 1
ATOM 988 C C . GLN A 1 118 ? 9.673 8.739 -10.247 1.00 96.06 118 GLN A C 1
ATOM 990 O O . GLN A 1 118 ? 10.371 8.727 -9.233 1.00 96.06 118 GLN A O 1
ATOM 995 N N . LYS A 1 119 ? 8.698 9.641 -10.426 1.00 95.31 119 LYS A N 1
ATOM 996 C CA . LYS A 1 119 ? 8.347 10.654 -9.418 1.00 95.31 119 LYS A CA 1
ATOM 997 C C . LYS A 1 119 ? 7.792 10.036 -8.135 1.00 95.31 119 LYS A C 1
ATOM 999 O O . LYS A 1 119 ? 8.179 10.479 -7.057 1.00 95.31 119 LYS A O 1
ATOM 1004 N N . LEU A 1 120 ? 6.928 9.024 -8.239 1.00 95.25 120 LEU A N 1
ATOM 1005 C CA . LEU A 1 120 ? 6.414 8.294 -7.077 1.00 95.25 120 LEU A CA 1
ATOM 1006 C C . LEU A 1 120 ? 7.557 7.627 -6.303 1.00 95.25 120 LEU A C 1
ATOM 1008 O O . LEU A 1 120 ? 7.671 7.808 -5.094 1.00 95.25 120 LEU A O 1
ATOM 1012 N N . VAL A 1 121 ? 8.432 6.905 -7.006 1.00 96.00 121 VAL A N 1
ATOM 1013 C CA . VAL A 1 121 ? 9.594 6.242 -6.400 1.00 96.00 121 VAL A CA 1
ATOM 1014 C C . VAL A 1 121 ? 10.491 7.263 -5.698 1.00 96.00 121 VAL A C 1
ATOM 1016 O O . VAL A 1 121 ? 10.853 7.059 -4.542 1.00 96.00 121 VAL A O 1
ATOM 1019 N N . ALA A 1 122 ? 10.800 8.388 -6.349 1.00 95.88 122 ALA A N 1
ATOM 1020 C CA . ALA A 1 122 ? 11.602 9.456 -5.754 1.00 95.88 122 ALA A CA 1
ATOM 1021 C C . ALA A 1 122 ? 10.953 10.050 -4.489 1.00 95.88 122 ALA A C 1
ATOM 1023 O O . ALA A 1 122 ? 11.651 10.331 -3.515 1.00 95.88 122 ALA A O 1
ATOM 1024 N N . LEU A 1 123 ? 9.626 10.202 -4.471 1.00 95.44 123 LEU A N 1
ATOM 1025 C CA . LEU A 1 123 ? 8.895 10.661 -3.291 1.00 95.44 123 LEU A CA 1
ATOM 1026 C C . LEU A 1 123 ? 9.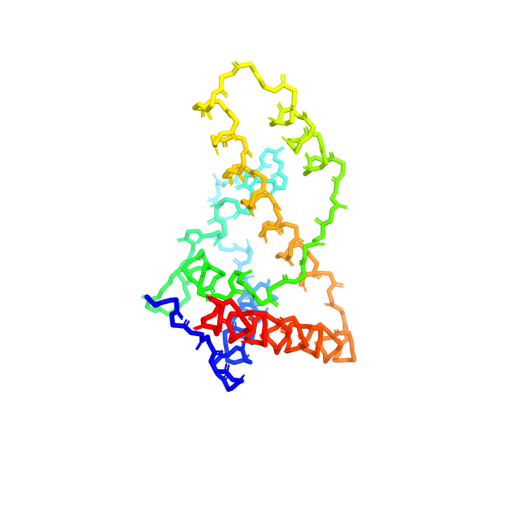003 9.659 -2.134 1.00 95.44 123 LEU A C 1
ATOM 1028 O O . LEU A 1 123 ? 9.330 10.057 -1.019 1.00 95.44 123 LEU A O 1
ATOM 1032 N N . CYS A 1 124 ? 8.810 8.364 -2.396 1.00 95.31 124 CYS A N 1
ATOM 1033 C CA . CYS A 1 124 ? 8.952 7.332 -1.368 1.00 95.31 124 CYS A CA 1
ATOM 1034 C C . CYS A 1 124 ? 10.383 7.264 -0.802 1.00 95.31 124 CYS A C 1
ATOM 1036 O O . CYS A 1 124 ? 10.588 7.075 0.397 1.00 95.31 124 CYS A O 1
ATOM 1038 N N . GLN A 1 125 ? 11.388 7.441 -1.664 1.00 95.38 125 GLN A N 1
ATOM 1039 C CA . GLN A 1 125 ? 12.801 7.495 -1.279 1.00 95.38 125 GLN A CA 1
ATOM 1040 C C . GLN A 1 125 ? 13.083 8.677 -0.347 1.00 95.38 125 GLN A C 1
ATOM 1042 O O . GLN A 1 125 ? 13.702 8.497 0.702 1.00 95.38 125 GLN A O 1
ATOM 1047 N N . LYS A 1 126 ? 12.554 9.858 -0.685 1.00 94.31 126 LYS A N 1
ATOM 1048 C CA . LYS A 1 126 ? 12.662 11.055 0.151 1.00 94.31 126 LYS A CA 1
ATOM 1049 C C . LYS A 1 126 ? 12.027 10.846 1.531 1.00 94.31 126 LYS A C 1
ATOM 1051 O O . LYS A 1 126 ? 12.667 11.137 2.535 1.00 94.31 126 LYS A O 1
ATOM 1056 N N . ILE A 1 127 ? 10.816 10.285 1.590 1.00 92.94 127 ILE A N 1
ATOM 1057 C CA . ILE A 1 127 ? 10.129 9.992 2.863 1.00 92.94 127 ILE A CA 1
ATOM 1058 C C . ILE A 1 127 ? 10.950 9.016 3.713 1.00 92.94 127 ILE A C 1
ATOM 1060 O O . ILE A 1 127 ? 11.103 9.222 4.917 1.00 92.94 127 ILE A O 1
ATOM 1064 N N . ARG A 1 128 ? 11.533 7.974 3.101 1.00 92.62 128 ARG A N 1
ATOM 1065 C CA . ARG A 1 128 ? 12.422 7.053 3.821 1.00 92.62 128 ARG A CA 1
ATOM 1066 C C . ARG A 1 128 ? 13.600 7.797 4.453 1.00 92.62 128 ARG A C 1
ATOM 1068 O O . ARG A 1 128 ? 13.910 7.562 5.617 1.00 92.62 128 ARG A O 1
ATOM 1075 N N . GLU A 1 129 ? 14.284 8.642 3.687 1.00 91.62 129 GLU A N 1
ATOM 1076 C CA . GLU A 1 129 ? 15.446 9.400 4.167 1.00 91.62 129 GLU A CA 1
ATOM 1077 C C . GLU A 1 129 ? 15.081 10.351 5.311 1.00 91.62 129 GLU A C 1
ATOM 1079 O O . GLU A 1 129 ? 15.794 10.413 6.311 1.00 91.62 129 GLU A O 1
ATOM 1084 N N . GLU A 1 130 ? 13.947 11.043 5.207 1.00 89.31 130 GLU A N 1
ATOM 1085 C CA . GLU A 1 130 ? 13.435 11.919 6.265 1.00 89.31 130 GLU A CA 1
ATOM 1086 C C . GLU A 1 130 ? 13.135 11.138 7.553 1.00 89.31 130 GLU A C 1
ATOM 1088 O O . GLU A 1 130 ? 13.573 11.544 8.632 1.00 89.31 130 GLU A O 1
ATOM 1093 N N . ASN A 1 131 ? 12.483 9.979 7.446 1.00 86.62 131 ASN A N 1
ATOM 1094 C CA . ASN A 1 131 ? 12.160 9.143 8.603 1.00 86.62 131 ASN A CA 1
ATOM 1095 C C . ASN A 1 131 ? 13.405 8.507 9.243 1.00 86.62 131 ASN A C 1
ATOM 1097 O O . ASN A 1 131 ? 13.506 8.452 10.466 1.00 86.62 131 ASN A O 1
ATOM 1101 N N . LEU A 1 132 ? 14.394 8.104 8.440 1.00 82.25 132 LEU A N 1
ATOM 1102 C CA . LEU A 1 132 ? 15.698 7.646 8.934 1.00 82.25 132 LEU A CA 1
ATOM 1103 C C . LEU A 1 132 ? 16.418 8.730 9.747 1.00 82.25 132 LEU A C 1
ATOM 1105 O O . LEU A 1 132 ? 16.968 8.455 10.815 1.00 82.25 132 LEU A O 1
ATOM 1109 N N . ASN A 1 133 ? 16.407 9.965 9.245 1.00 76.69 133 ASN A N 1
ATOM 1110 C CA . ASN A 1 133 ? 17.023 11.101 9.923 1.00 76.69 133 ASN A CA 1
ATOM 1111 C C . ASN A 1 133 ? 16.287 11.453 11.223 1.00 76.69 133 ASN A C 1
ATOM 1113 O O . ASN A 1 133 ? 16.930 11.782 12.222 1.00 76.69 133 ASN A O 1
ATOM 1117 N N . PHE A 1 134 ? 14.955 11.362 11.229 1.00 73.25 134 PHE A N 1
ATOM 1118 C CA . PHE A 1 134 ? 14.138 11.591 12.419 1.00 73.25 134 PHE A CA 1
ATOM 1119 C C . PHE A 1 134 ? 14.413 10.553 13.517 1.00 73.25 134 PHE A C 1
ATOM 1121 O O . PHE A 1 134 ? 14.682 10.926 14.661 1.00 73.25 134 PHE A O 1
ATOM 1128 N N . ASP A 1 135 ? 14.450 9.264 13.166 1.00 68.81 135 ASP A N 1
ATOM 1129 C CA . ASP A 1 135 ? 14.771 8.184 14.107 1.00 68.81 135 ASP A CA 1
ATOM 1130 C C . ASP A 1 135 ? 16.178 8.349 14.706 1.00 68.81 135 ASP A C 1
ATOM 1132 O O . ASP A 1 135 ? 16.384 8.130 15.903 1.00 68.81 135 ASP A O 1
ATOM 1136 N N . PHE A 1 136 ? 17.150 8.788 13.898 1.00 61.88 136 PHE A N 1
ATOM 1137 C CA . PHE A 1 136 ? 18.504 9.091 14.367 1.00 61.88 136 PHE A CA 1
ATOM 1138 C C . PHE A 1 136 ? 18.549 10.271 15.351 1.00 61.88 136 PHE A C 1
ATOM 1140 O O . PHE A 1 136 ? 19.344 10.256 16.292 1.00 61.88 136 PHE A O 1
ATOM 1147 N N . MET A 1 137 ? 17.708 11.290 15.154 1.00 64.62 137 MET A N 1
ATOM 1148 C CA . MET A 1 137 ? 17.622 12.447 16.052 1.00 64.62 137 MET A CA 1
ATOM 1149 C C . MET A 1 137 ? 17.020 12.068 17.411 1.00 64.62 137 MET A C 1
ATOM 1151 O O . MET A 1 137 ? 17.551 12.490 18.435 1.00 64.62 137 MET A O 1
ATOM 1155 N N . ILE A 1 138 ? 15.975 11.231 17.440 1.00 68.94 138 ILE A N 1
ATOM 1156 C CA . ILE A 1 138 ? 15.355 10.769 18.695 1.00 68.94 138 ILE A CA 1
ATOM 1157 C C . ILE A 1 138 ? 16.322 9.921 19.529 1.00 68.94 138 ILE A C 1
ATOM 1159 O O . ILE A 1 138 ? 16.352 10.062 20.744 1.00 68.94 138 ILE A O 1
ATOM 1163 N N . GLN A 1 139 ? 17.151 9.077 18.908 1.00 63.81 139 GLN A N 1
ATOM 1164 C CA . GLN A 1 139 ? 18.115 8.235 19.638 1.00 63.81 139 GLN A CA 1
ATOM 1165 C C . GLN A 1 139 ? 19.229 9.019 20.354 1.00 63.81 139 GLN A C 1
ATOM 1167 O O . GLN A 1 139 ? 19.976 8.433 21.137 1.00 63.81 139 GLN A O 1
ATOM 1172 N N . LYS A 1 140 ? 19.388 10.314 20.060 1.00 54.88 140 LYS A N 1
ATOM 1173 C CA . LYS A 1 140 ? 20.427 11.178 20.638 1.00 54.88 140 LYS A CA 1
ATOM 1174 C C . LYS A 1 140 ? 19.937 12.080 21.775 1.00 54.88 140 LYS A C 1
ATOM 1176 O O . LYS A 1 140 ? 20.766 12.791 22.344 1.00 54.88 140 LYS A O 1
ATOM 1181 N N . ILE A 1 141 ? 18.635 12.085 22.057 1.00 54.91 141 ILE A N 1
ATOM 1182 C CA . ILE A 1 141 ? 17.994 12.827 23.155 1.00 54.91 141 ILE A CA 1
ATOM 1183 C C . ILE A 1 141 ? 17.848 11.888 24.350 1.00 54.91 141 ILE A C 1
ATOM 1185 O O . ILE A 1 141 ? 18.184 12.330 25.470 1.00 54.91 141 ILE A O 1
#

Solvent-accessible surface area (backbone atoms only — not comparable to full-atom values): 8118 Å² total; per-residue (Å²): 132,84,82,75,72,48,73,69,54,49,51,52,46,51,50,53,53,49,51,48,64,74,66,50,68,70,85,71,66,70,98,70,82,67,93,46,69,65,60,45,49,61,52,51,33,70,37,70,55,90,96,44,32,47,42,59,53,48,63,67,44,53,78,24,58,70,77,49,83,44,74,68,39,49,50,36,47,51,51,26,71,69,42,93,43,71,71,57,21,51,54,28,48,54,51,26,54,51,44,24,53,52,41,38,54,52,52,58,68,67,54,88,46,71,68,55,48,54,51,51,52,52,50,26,53,50,41,36,54,53,49,54,54,50,56,57,54,61,77,72,112